Protein AF-A0A7X9FXN4-F1 (afdb_monomer_lite)

Sequence (138 aa):
MLEINWNFLVIFILVWILVLVLSQVFFKPILQLRQKRKKILDENEKIYQQALMEYEQHLDQVENRLKEARQESQSIRQKIVSEALAEKSRLTQDIQTEVQGQVAEVKKQLEDEVDRLKTELDQRVETIAKELEEKLLQ

Radius of gyration: 58.54 Å; chains: 1; bounding box: 104×27×170 Å

pLDDT: mean 90.87, std 10.13, range [43.41, 97.75]

Secondary structure (DSSP, 8-state):
-----HHHHHHHHHHHHHHHHHIIIIIHHHHHHHHHHHHHHHHHHHHHHHHHHHHHHHHHHHHHHHHHHHHHHHHHHHHHHHHHHHHHHHHHHHHHHHHHHHHHHHHHHHHHHHHHHHHHHHHHHHHHHHHHHHHH--

Structure (mmCIF, N/CA/C/O backbone):
data_AF-A0A7X9FXN4-F1
#
_entry.id   AF-A0A7X9FXN4-F1
#
loop_
_atom_site.group_PDB
_atom_site.id
_atom_site.type_symbol
_atom_site.label_atom_id
_atom_site.label_alt_id
_atom_site.label_comp_id
_atom_site.label_asym_id
_atom_site.label_entity_id
_atom_site.label_seq_id
_atom_site.pdbx_PDB_ins_code
_atom_site.Cartn_x
_atom_site.Cartn_y
_atom_site.Cartn_z
_atom_site.occupancy
_atom_site.B_iso_or_equiv
_atom_site.auth_seq_id
_atom_site.auth_comp_id
_atom_site.auth_asym_id
_atom_site.auth_atom_id
_atom_site.pdbx_PDB_model_num
ATOM 1 N N . MET A 1 1 ? 47.911 -15.703 -76.756 1.00 43.41 1 MET A N 1
ATOM 2 C CA . MET A 1 1 ? 48.775 -15.226 -75.658 1.00 43.41 1 MET A CA 1
ATOM 3 C C . MET A 1 1 ? 48.106 -13.995 -75.076 1.00 43.41 1 MET A C 1
ATOM 5 O O . MET A 1 1 ? 47.738 -13.120 -75.846 1.00 43.41 1 MET A O 1
ATOM 9 N N . LEU A 1 2 ? 47.833 -13.970 -73.771 1.00 56.00 2 LEU A N 1
ATOM 10 C CA . LEU A 1 2 ? 47.347 -12.762 -73.100 1.00 56.00 2 LEU A CA 1
ATOM 11 C C . LEU A 1 2 ? 48.539 -11.812 -72.974 1.00 56.00 2 LEU A C 1
ATOM 13 O O . LEU A 1 2 ? 49.328 -11.932 -72.042 1.00 56.00 2 LEU A O 1
ATOM 17 N N . GLU A 1 3 ? 48.714 -10.926 -73.950 1.00 62.03 3 GLU A N 1
ATOM 18 C CA . GLU A 1 3 ? 49.694 -9.850 -73.837 1.00 62.03 3 GLU A CA 1
ATOM 19 C C . GLU A 1 3 ? 49.186 -8.868 -72.782 1.00 62.03 3 GLU A C 1
ATOM 21 O O . GLU A 1 3 ? 48.236 -8.110 -72.994 1.00 62.03 3 GLU A O 1
ATOM 26 N N . ILE A 1 4 ? 49.781 -8.945 -71.591 1.00 69.31 4 ILE A N 1
ATOM 27 C CA . ILE A 1 4 ? 49.573 -7.968 -70.528 1.00 69.31 4 ILE A CA 1
ATOM 28 C C . ILE A 1 4 ? 50.191 -6.661 -71.011 1.00 69.31 4 ILE A C 1
ATOM 30 O O . ILE A 1 4 ? 51.385 -6.406 -70.882 1.00 69.31 4 ILE A O 1
ATOM 34 N N . ASN A 1 5 ? 49.343 -5.849 -71.631 1.00 77.75 5 ASN A N 1
ATOM 35 C CA . ASN A 1 5 ? 49.707 -4.535 -72.120 1.00 77.75 5 ASN A CA 1
ATOM 36 C C . ASN A 1 5 ? 49.784 -3.548 -70.957 1.00 77.75 5 ASN A C 1
ATOM 38 O O . ASN A 1 5 ? 49.006 -3.624 -70.007 1.00 77.75 5 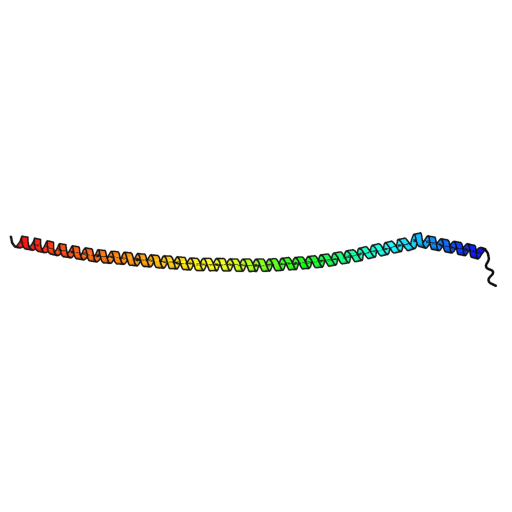ASN A O 1
ATOM 42 N N . TRP A 1 6 ? 50.670 -2.560 -71.063 1.00 81.12 6 TRP A N 1
ATOM 43 C CA . TRP A 1 6 ? 50.806 -1.467 -70.090 1.00 81.12 6 TRP A CA 1
ATOM 44 C C . TRP A 1 6 ? 49.460 -0.810 -69.725 1.00 81.12 6 TRP A C 1
ATOM 46 O O . TRP A 1 6 ? 49.206 -0.473 -68.571 1.00 81.12 6 TRP A O 1
ATOM 56 N N . ASN A 1 7 ? 48.544 -0.724 -70.693 1.00 85.31 7 ASN A N 1
ATOM 57 C CA . ASN A 1 7 ? 47.192 -0.210 -70.493 1.00 85.31 7 ASN A CA 1
ATOM 58 C C . ASN A 1 7 ? 46.363 -1.032 -69.480 1.00 85.31 7 ASN A C 1
ATOM 60 O O . ASN A 1 7 ? 45.584 -0.467 -68.718 1.00 85.31 7 ASN A O 1
ATOM 64 N N . PHE A 1 8 ? 46.555 -2.355 -69.420 1.00 87.62 8 PHE A N 1
ATOM 65 C CA . PHE A 1 8 ? 45.905 -3.215 -68.425 1.00 87.62 8 PHE A CA 1
ATOM 66 C C . PHE A 1 8 ? 46.354 -2.858 -67.003 1.00 87.62 8 PHE A C 1
ATOM 68 O O . PHE A 1 8 ? 45.517 -2.736 -66.114 1.00 87.62 8 PHE A O 1
ATOM 75 N N . LEU A 1 9 ? 47.655 -2.623 -66.800 1.00 88.38 9 LEU A N 1
ATOM 76 C CA . LEU A 1 9 ? 48.207 -2.191 -65.510 1.00 88.38 9 LEU A CA 1
ATOM 77 C C . LEU A 1 9 ? 47.640 -0.833 -65.075 1.00 88.38 9 LEU A C 1
ATOM 79 O O . LEU A 1 9 ? 47.242 -0.676 -63.922 1.00 88.38 9 LEU A O 1
ATOM 83 N N . VAL A 1 10 ? 47.540 0.127 -65.999 1.00 90.25 10 VAL A N 1
ATOM 84 C CA . VAL A 1 10 ? 46.966 1.454 -65.720 1.00 90.25 10 VAL A CA 1
ATOM 85 C C . VAL A 1 10 ? 45.488 1.355 -65.329 1.00 90.25 10 VAL A C 1
ATOM 87 O O . VAL A 1 10 ? 45.084 1.922 -64.314 1.00 90.25 10 VAL A O 1
ATOM 90 N N . ILE A 1 11 ? 44.682 0.599 -66.083 1.00 90.75 11 ILE A N 1
ATOM 91 C CA . ILE A 1 11 ? 43.258 0.390 -65.773 1.00 90.75 11 ILE A CA 1
ATOM 92 C C . ILE A 1 11 ? 43.097 -0.351 -64.440 1.00 90.75 11 ILE A C 1
ATOM 94 O O . ILE A 1 11 ? 42.244 0.019 -63.636 1.00 90.75 11 ILE A O 1
ATOM 98 N N . PHE A 1 12 ? 43.933 -1.356 -64.169 1.00 93.69 12 PHE A N 1
ATOM 99 C CA . PHE A 1 12 ? 43.910 -2.100 -62.910 1.00 93.69 12 PHE A CA 1
ATOM 100 C C . PHE A 1 12 ? 44.159 -1.185 -61.707 1.00 93.69 12 PHE A C 1
ATOM 102 O O . PHE A 1 12 ? 43.388 -1.217 -60.747 1.00 93.69 12 PHE A O 1
ATOM 109 N N . ILE A 1 13 ? 45.181 -0.324 -61.781 1.00 95.06 13 ILE A N 1
ATOM 110 C CA . ILE A 1 13 ? 45.479 0.666 -60.737 1.00 95.06 13 ILE A CA 1
ATOM 111 C C . ILE A 1 13 ? 44.308 1.641 -60.568 1.00 95.06 13 ILE A C 1
ATOM 113 O O . ILE A 1 13 ? 43.904 1.915 -59.439 1.00 95.06 13 ILE A O 1
ATOM 117 N N . LEU A 1 14 ? 43.720 2.127 -61.665 1.00 94.12 14 LEU A N 1
ATOM 118 C CA . LEU A 1 14 ? 42.585 3.052 -61.620 1.00 94.12 14 LEU A CA 1
ATOM 119 C C . LEU A 1 14 ? 41.357 2.429 -60.941 1.00 94.12 14 LEU A C 1
ATOM 121 O O . LEU A 1 14 ? 40.743 3.067 -60.086 1.00 94.12 14 LEU A O 1
ATOM 125 N N . VAL A 1 15 ? 41.023 1.176 -61.264 1.00 95.25 15 VAL A N 1
ATOM 126 C CA . VAL A 1 15 ? 39.931 0.440 -60.605 1.00 95.25 15 VAL A CA 1
ATOM 127 C C . VAL A 1 15 ? 40.236 0.231 -59.122 1.00 95.25 15 VAL A C 1
ATOM 129 O O . VAL A 1 15 ? 39.354 0.414 -58.286 1.00 95.25 15 VAL A O 1
ATOM 132 N N . TRP A 1 16 ? 41.481 -0.091 -58.768 1.00 95.81 16 TRP A N 1
ATOM 133 C CA . TRP A 1 16 ? 41.883 -0.248 -57.369 1.00 95.81 16 TRP A CA 1
ATOM 134 C C . TRP A 1 16 ? 41.743 1.051 -56.568 1.00 95.81 16 TRP A C 1
ATOM 136 O O . TRP A 1 16 ? 41.193 1.045 -55.465 1.00 95.81 16 TRP A O 1
ATOM 146 N N . ILE A 1 17 ? 42.172 2.178 -57.142 1.00 95.31 17 ILE A N 1
ATOM 147 C CA . ILE A 1 17 ? 41.985 3.508 -56.550 1.00 95.31 17 ILE A CA 1
ATOM 148 C C . ILE A 1 17 ? 40.489 3.810 -56.396 1.00 95.31 17 ILE A C 1
ATOM 150 O O . ILE A 1 17 ? 40.064 4.231 -55.321 1.00 95.31 17 ILE A O 1
ATOM 154 N N . LEU A 1 18 ? 39.674 3.540 -57.422 1.00 94.31 18 LEU A N 1
ATOM 155 C CA . LEU A 1 18 ? 38.222 3.733 -57.369 1.00 94.31 18 LEU A CA 1
ATOM 156 C C . LEU A 1 18 ? 37.582 2.923 -56.230 1.00 94.31 18 LEU A C 1
ATOM 158 O O . LEU A 1 18 ? 36.767 3.459 -55.479 1.00 94.31 18 LEU A O 1
ATOM 162 N N . VAL A 1 19 ? 37.964 1.653 -56.067 1.00 93.50 19 VAL A N 1
ATOM 163 C CA . VAL A 1 19 ? 37.467 0.784 -54.987 1.00 93.50 19 VAL A CA 1
ATOM 164 C C . VAL A 1 19 ? 37.844 1.343 -53.615 1.00 93.50 19 VAL A C 1
ATOM 166 O O . VAL A 1 19 ? 36.992 1.390 -52.726 1.00 93.50 19 VAL A O 1
ATOM 169 N N . LEU A 1 20 ? 39.082 1.813 -53.434 1.00 94.38 20 LEU A N 1
ATOM 170 C CA . LEU A 1 20 ? 39.517 2.434 -52.179 1.00 94.38 20 LEU A CA 1
ATOM 171 C C . LEU A 1 20 ? 38.724 3.711 -51.870 1.00 94.38 20 LEU A C 1
ATOM 173 O O . LEU A 1 20 ? 38.234 3.873 -50.748 1.00 94.38 20 LEU A O 1
ATOM 177 N N . VAL A 1 21 ? 38.534 4.578 -52.869 1.00 94.44 21 VAL A N 1
ATOM 178 C CA . VAL A 1 21 ? 37.754 5.816 -52.730 1.00 94.44 21 VAL A CA 1
ATOM 179 C C . VAL A 1 21 ? 36.298 5.502 -52.384 1.00 94.44 21 VAL A C 1
ATOM 181 O O . VAL A 1 21 ? 35.785 6.025 -51.398 1.00 94.44 21 VAL A O 1
ATOM 184 N N . LEU A 1 22 ? 35.635 4.606 -53.121 1.00 91.50 22 LEU A N 1
ATOM 185 C CA . LEU A 1 22 ? 34.244 4.218 -52.852 1.00 91.50 22 LEU A CA 1
ATOM 186 C C . LEU A 1 22 ? 34.082 3.550 -51.481 1.00 91.50 22 LEU A C 1
ATOM 188 O O . LEU A 1 22 ? 33.109 3.818 -50.770 1.00 91.50 22 LEU A O 1
ATOM 192 N N . SER A 1 23 ? 35.037 2.707 -51.080 1.00 90.69 23 SER A N 1
ATOM 193 C CA . SER A 1 23 ? 35.058 2.066 -49.759 1.00 90.69 23 SER A CA 1
ATOM 194 C C . SER A 1 23 ? 35.072 3.099 -48.635 1.00 90.69 23 SER A C 1
ATOM 196 O O . SER A 1 23 ? 34.281 3.011 -47.689 1.00 90.69 23 SER A O 1
ATOM 198 N N . GLN A 1 24 ? 35.923 4.120 -48.760 1.00 91.25 24 GLN A N 1
ATOM 199 C CA . GLN A 1 24 ? 36.072 5.147 -47.737 1.00 91.25 24 GLN A CA 1
ATOM 200 C C . GLN A 1 24 ? 34.944 6.188 -47.757 1.00 91.25 24 GLN A C 1
ATOM 202 O O . GLN A 1 24 ? 34.448 6.555 -46.693 1.00 91.25 24 GLN A O 1
ATOM 207 N N . VAL A 1 25 ? 34.525 6.640 -48.941 1.00 91.75 25 VAL A N 1
ATOM 208 C CA . VAL A 1 25 ? 33.569 7.747 -49.109 1.00 91.75 25 VAL A CA 1
ATOM 209 C C . VAL A 1 25 ? 32.114 7.282 -49.039 1.00 91.75 25 VAL A C 1
ATOM 211 O O . VAL A 1 25 ? 31.266 8.044 -48.586 1.00 91.75 25 VAL A O 1
ATOM 214 N N . PHE A 1 26 ? 31.798 6.051 -49.454 1.00 89.62 26 PHE A N 1
ATOM 215 C CA . PHE A 1 26 ? 30.408 5.607 -49.616 1.00 89.62 26 PHE A CA 1
ATOM 216 C C . PHE A 1 26 ? 30.044 4.433 -48.701 1.00 89.62 26 PHE A C 1
ATOM 218 O O . PHE A 1 26 ? 29.121 4.529 -47.890 1.00 89.62 26 PHE A O 1
ATOM 225 N N . PHE A 1 27 ? 30.788 3.324 -48.768 1.00 91.19 27 PHE A N 1
ATOM 226 C CA . PHE A 1 27 ? 30.399 2.095 -48.064 1.00 91.19 27 PHE A CA 1
ATOM 227 C C . PHE A 1 27 ? 30.511 2.215 -46.539 1.00 91.19 27 PHE A C 1
ATOM 229 O O . PHE A 1 27 ? 29.566 1.862 -45.826 1.00 91.19 27 PHE A O 1
ATOM 236 N N . LYS A 1 28 ? 31.625 2.759 -46.029 1.00 89.25 28 LYS A N 1
ATOM 237 C CA . LYS A 1 28 ? 31.822 2.987 -44.587 1.00 89.25 28 LYS A CA 1
ATOM 238 C C . LYS A 1 28 ? 30.754 3.901 -43.962 1.00 89.25 28 LYS A C 1
ATOM 240 O O . LYS A 1 28 ? 30.119 3.455 -43.001 1.00 89.25 28 LYS A O 1
ATOM 245 N N . PRO A 1 29 ? 30.496 5.127 -44.462 1.00 91.69 29 PRO A N 1
ATOM 246 C CA . PRO A 1 29 ? 29.513 6.013 -43.833 1.00 91.69 29 PRO A CA 1
ATOM 247 C C . PRO A 1 29 ? 28.084 5.461 -43.892 1.00 91.69 29 PRO A C 1
ATOM 249 O O . PRO A 1 29 ? 27.343 5.578 -42.916 1.00 91.69 29 PRO A O 1
ATOM 252 N N . ILE A 1 30 ? 27.697 4.780 -44.977 1.00 91.00 30 ILE A N 1
ATOM 253 C CA . ILE A 1 30 ? 26.366 4.161 -45.085 1.00 91.00 30 ILE A CA 1
ATOM 254 C C . ILE A 1 30 ? 26.198 3.017 -44.080 1.00 91.00 30 ILE A C 1
ATOM 256 O O . ILE A 1 30 ? 25.130 2.867 -43.478 1.00 91.00 30 ILE A O 1
ATOM 260 N N . LEU A 1 31 ? 27.230 2.192 -43.888 1.00 90.94 31 LEU A N 1
ATOM 261 C CA . LEU A 1 31 ? 27.183 1.112 -42.904 1.00 90.94 31 LEU A CA 1
ATOM 262 C C . LEU A 1 31 ? 27.083 1.671 -41.479 1.00 90.94 31 LEU A C 1
ATOM 264 O O . LEU A 1 31 ? 26.243 1.217 -40.704 1.00 90.94 31 LEU A O 1
ATOM 268 N N . GLN A 1 32 ? 27.875 2.699 -41.159 1.00 92.88 32 GLN A N 1
ATOM 269 C CA . GLN A 1 32 ? 27.828 3.373 -39.860 1.00 92.88 32 GLN A CA 1
ATOM 270 C C . GLN A 1 32 ? 26.457 3.998 -39.586 1.00 92.88 32 GLN A C 1
ATOM 272 O O . GLN A 1 32 ? 25.935 3.854 -38.483 1.00 92.88 32 GLN A O 1
ATOM 277 N N . LEU A 1 33 ? 25.840 4.652 -40.575 1.00 91.81 33 LEU A N 1
ATOM 278 C CA . LEU A 1 33 ? 24.509 5.239 -40.418 1.00 91.81 33 LEU A CA 1
ATOM 279 C C . LEU A 1 33 ? 23.445 4.169 -40.139 1.00 91.81 33 LEU A C 1
ATOM 281 O O . LEU A 1 33 ? 22.606 4.349 -39.256 1.00 91.81 33 LEU A O 1
ATOM 285 N N . ARG A 1 34 ? 23.500 3.037 -40.851 1.00 90.81 34 ARG A N 1
ATOM 286 C CA . ARG A 1 34 ? 22.591 1.904 -40.615 1.00 90.81 34 ARG A CA 1
ATOM 287 C C . ARG A 1 34 ? 22.783 1.292 -39.230 1.00 90.81 34 ARG A C 1
ATOM 289 O O . ARG A 1 34 ? 21.794 1.059 -38.541 1.00 90.81 34 ARG A O 1
ATOM 296 N N . GLN A 1 35 ? 24.028 1.092 -38.798 1.00 94.06 35 GLN A N 1
ATOM 297 C CA . GLN A 1 35 ? 24.325 0.581 -37.457 1.00 94.06 35 GLN A CA 1
ATOM 298 C C . GLN A 1 35 ? 23.874 1.547 -36.361 1.00 94.06 35 GLN A C 1
ATOM 300 O O . GLN A 1 35 ? 23.255 1.106 -35.400 1.00 94.06 35 GLN A O 1
ATOM 305 N N . LYS A 1 36 ? 24.110 2.857 -36.520 1.00 93.56 36 LYS A N 1
ATOM 306 C CA . LYS A 1 36 ? 23.630 3.877 -35.575 1.00 93.56 36 LYS A CA 1
ATOM 307 C C . LYS A 1 36 ? 22.113 3.837 -35.436 1.00 93.56 36 LYS A C 1
ATOM 309 O O . LYS A 1 36 ? 21.618 3.803 -34.319 1.00 93.56 36 LYS A O 1
ATOM 314 N N . ARG A 1 37 ? 21.379 3.794 -36.555 1.00 92.75 37 ARG A N 1
ATOM 315 C CA . ARG A 1 37 ? 19.912 3.695 -36.523 1.00 92.75 37 ARG A CA 1
ATOM 316 C C . ARG A 1 37 ? 19.450 2.425 -35.824 1.00 92.75 37 ARG A C 1
ATOM 318 O O . ARG A 1 37 ? 18.623 2.516 -34.931 1.00 92.75 37 ARG A O 1
ATOM 325 N N . LYS A 1 38 ? 20.013 1.269 -36.189 1.00 94.75 38 LYS A N 1
ATOM 326 C CA . LYS A 1 38 ? 19.662 -0.003 -35.550 1.00 94.75 38 LYS A CA 1
ATOM 327 C C . LYS A 1 38 ? 19.932 0.033 -34.044 1.00 94.75 38 LYS A C 1
ATOM 329 O O . LYS A 1 38 ? 19.056 -0.313 -33.273 1.00 94.75 38 LYS A O 1
ATOM 334 N N . LYS A 1 39 ? 21.097 0.540 -33.634 1.00 95.81 39 LYS A N 1
ATOM 335 C CA . LYS A 1 39 ? 21.463 0.675 -32.222 1.00 95.81 39 LYS A CA 1
ATOM 336 C C . LYS A 1 39 ? 20.484 1.566 -31.452 1.00 95.81 39 LYS A C 1
ATOM 338 O O . LYS A 1 39 ? 20.070 1.178 -30.373 1.00 95.81 39 LYS A O 1
ATOM 343 N N . ILE A 1 40 ? 20.085 2.707 -32.018 1.00 94.88 40 ILE A N 1
ATOM 344 C CA . ILE A 1 40 ? 19.098 3.601 -31.392 1.00 94.88 40 ILE A CA 1
ATOM 345 C C . ILE A 1 40 ? 17.740 2.904 -31.252 1.00 94.88 40 ILE A C 1
ATOM 347 O O . ILE A 1 40 ? 17.110 3.027 -30.209 1.00 94.88 40 ILE A O 1
ATOM 351 N N . LEU A 1 41 ? 17.282 2.173 -32.276 1.00 94.81 41 LEU A N 1
ATOM 352 C CA . LEU A 1 41 ? 16.027 1.421 -32.183 1.00 94.81 41 LEU A CA 1
ATOM 353 C C . LEU A 1 41 ? 16.102 0.340 -31.097 1.00 94.81 41 LEU A C 1
ATOM 355 O O . LEU A 1 41 ? 15.227 0.301 -30.240 1.00 94.81 41 LEU A O 1
ATOM 359 N N . ASP A 1 42 ? 17.160 -0.473 -31.104 1.00 96.06 42 ASP A N 1
ATOM 360 C CA . ASP A 1 42 ? 17.352 -1.553 -30.130 1.00 96.06 42 ASP A CA 1
ATOM 361 C C . ASP A 1 42 ? 17.485 -0.997 -28.692 1.00 96.06 42 ASP A C 1
ATOM 363 O O . ASP A 1 42 ? 16.983 -1.590 -27.739 1.00 96.06 42 ASP A O 1
ATOM 367 N N . GLU A 1 43 ? 18.156 0.148 -28.506 1.00 96.44 43 GLU A N 1
ATOM 368 C CA . GLU A 1 43 ? 18.259 0.833 -27.207 1.00 96.44 43 GLU A CA 1
ATOM 369 C C . GLU A 1 43 ? 16.909 1.398 -26.754 1.00 96.44 43 GLU A C 1
ATOM 371 O O . GLU A 1 43 ? 16.524 1.193 -25.605 1.00 96.44 43 GLU A O 1
ATOM 376 N N . ASN A 1 44 ? 16.160 2.048 -27.647 1.00 95.00 44 ASN A N 1
ATOM 377 C CA . ASN A 1 44 ? 14.832 2.574 -27.332 1.00 95.00 44 ASN A CA 1
ATOM 378 C C . ASN A 1 44 ? 13.845 1.457 -26.972 1.00 95.00 44 ASN A C 1
ATOM 380 O O . ASN A 1 44 ? 13.059 1.623 -26.044 1.00 95.00 44 ASN A O 1
ATOM 384 N N . GLU A 1 45 ? 13.894 0.321 -27.672 1.00 96.12 45 GLU A N 1
ATOM 385 C CA . GLU A 1 45 ? 13.063 -0.844 -27.358 1.00 96.12 45 GLU A CA 1
ATOM 386 C C . GLU A 1 45 ? 13.385 -1.394 -25.964 1.00 96.12 45 GLU A C 1
ATOM 388 O O . GLU A 1 45 ? 12.475 -1.649 -25.177 1.00 96.12 45 GLU A O 1
ATOM 393 N N . LYS A 1 46 ? 14.673 -1.496 -25.612 1.00 96.81 46 LYS A N 1
ATOM 394 C CA . LYS A 1 46 ? 15.091 -1.909 -24.265 1.00 96.81 46 LYS A CA 1
ATOM 395 C C . LYS A 1 46 ? 14.636 -0.933 -23.188 1.00 96.81 46 LYS A C 1
ATOM 397 O O . LYS A 1 46 ? 14.118 -1.378 -22.170 1.00 96.81 46 LYS A O 1
ATOM 402 N N . ILE A 1 47 ? 14.807 0.371 -23.407 1.00 96.81 47 ILE A N 1
ATOM 403 C CA . ILE A 1 47 ? 14.361 1.406 -22.462 1.00 96.81 47 ILE A CA 1
ATOM 404 C C . ILE A 1 47 ? 12.844 1.328 -22.279 1.00 96.81 47 ILE A C 1
ATOM 406 O O . ILE A 1 47 ? 12.360 1.396 -21.156 1.00 96.81 47 ILE A O 1
ATOM 410 N N . TYR A 1 48 ? 12.093 1.140 -23.364 1.00 96.00 48 TYR A N 1
ATOM 411 C CA . TYR A 1 48 ? 10.644 0.985 -23.305 1.00 96.00 48 TYR A CA 1
ATOM 412 C C . TYR A 1 48 ? 10.227 -0.251 -22.496 1.00 96.00 48 TYR A C 1
ATOM 414 O O . TYR A 1 48 ? 9.373 -0.148 -21.619 1.00 96.00 48 TYR A O 1
ATOM 422 N N . GLN A 1 49 ? 10.860 -1.403 -22.740 1.00 97.25 49 GLN A N 1
ATOM 423 C CA . GLN A 1 49 ? 10.595 -2.628 -21.979 1.00 97.25 49 GLN A CA 1
ATOM 424 C C . GLN A 1 49 ? 10.963 -2.479 -20.497 1.00 97.25 49 GLN A C 1
ATOM 426 O O . GLN A 1 49 ? 10.210 -2.924 -19.635 1.00 97.25 49 GLN A O 1
ATOM 431 N N . GLN A 1 50 ? 12.086 -1.825 -20.189 1.00 97.38 50 GLN A N 1
ATOM 432 C CA . GLN A 1 50 ? 12.486 -1.538 -18.809 1.00 97.38 50 GLN A CA 1
ATOM 433 C C . GLN A 1 50 ? 11.490 -0.605 -18.119 1.00 97.38 50 GLN A C 1
ATOM 435 O O . GLN A 1 50 ? 11.051 -0.908 -17.017 1.00 97.38 50 GLN A O 1
ATOM 440 N N . ALA A 1 51 ? 11.068 0.471 -18.785 1.00 96.69 51 ALA A N 1
ATOM 441 C CA . ALA A 1 51 ? 10.083 1.402 -18.244 1.00 96.69 51 ALA A CA 1
ATOM 442 C C . ALA A 1 51 ? 8.724 0.730 -17.989 1.00 96.69 51 ALA A C 1
ATOM 444 O O . ALA A 1 51 ? 8.079 1.024 -16.986 1.00 96.69 51 ALA A O 1
ATOM 445 N N . LEU A 1 52 ? 8.295 -0.189 -18.864 1.00 97.50 52 LEU A N 1
ATOM 446 C CA . LEU A 1 52 ? 7.093 -0.997 -18.638 1.00 97.50 52 LEU A CA 1
ATOM 447 C C . LEU A 1 52 ? 7.241 -1.907 -17.418 1.00 97.50 52 LEU A C 1
ATOM 449 O O . LEU A 1 52 ? 6.354 -1.932 -16.570 1.00 97.50 52 LEU A O 1
ATOM 453 N N . MET A 1 53 ? 8.366 -2.613 -17.304 1.00 97.56 53 MET A N 1
ATOM 454 C CA . MET A 1 53 ? 8.625 -3.503 -16.174 1.00 97.56 53 MET A CA 1
ATOM 455 C C . MET A 1 53 ? 8.685 -2.731 -14.848 1.00 97.56 53 MET A C 1
ATOM 457 O O . MET A 1 53 ? 8.093 -3.158 -13.861 1.00 97.56 53 MET A O 1
ATOM 461 N N . GLU A 1 54 ? 9.356 -1.579 -14.822 1.00 97.00 54 GLU A N 1
ATOM 462 C CA . GLU A 1 54 ? 9.395 -0.695 -13.653 1.00 97.00 54 GLU A CA 1
ATOM 463 C C . GLU A 1 54 ? 8.000 -0.160 -13.312 1.00 97.00 54 GLU A C 1
ATOM 465 O O . GLU A 1 54 ? 7.615 -0.143 -12.145 1.00 97.00 54 GLU A O 1
ATOM 470 N N . TYR A 1 55 ? 7.215 0.234 -14.318 1.00 96.25 55 TYR A N 1
ATOM 471 C CA . TYR A 1 55 ? 5.842 0.693 -14.122 1.00 96.25 55 TYR A CA 1
ATOM 472 C C . TYR A 1 55 ? 4.956 -0.389 -13.493 1.00 96.25 55 TYR A C 1
ATOM 474 O O . TYR A 1 55 ? 4.281 -0.116 -12.500 1.00 96.25 55 TYR A O 1
ATOM 482 N N . GLU A 1 56 ? 4.991 -1.615 -14.020 1.00 97.06 56 GLU A N 1
ATOM 483 C CA . GLU A 1 56 ? 4.250 -2.756 -13.468 1.00 97.06 56 GLU A CA 1
ATOM 484 C C . GLU A 1 56 ? 4.693 -3.066 -12.033 1.00 97.06 56 GLU A C 1
ATOM 486 O O . GLU A 1 56 ? 3.858 -3.190 -11.140 1.00 97.06 56 GLU A O 1
ATOM 491 N N . GLN A 1 57 ? 6.004 -3.083 -11.770 1.00 97.38 57 GLN A N 1
ATOM 492 C CA . GLN A 1 57 ? 6.535 -3.280 -10.418 1.00 97.38 57 GLN A CA 1
ATOM 493 C C . GLN A 1 57 ? 6.079 -2.191 -9.443 1.00 97.38 57 GLN A C 1
ATOM 495 O O . GLN A 1 57 ? 5.741 -2.486 -8.294 1.00 97.38 57 GLN A O 1
ATOM 500 N N . HIS A 1 58 ? 6.067 -0.929 -9.870 1.00 96.19 58 HIS A N 1
ATOM 501 C CA . HIS A 1 58 ? 5.578 0.171 -9.047 1.00 96.19 58 HIS A CA 1
ATOM 502 C C . HIS A 1 58 ? 4.079 0.057 -8.775 1.00 96.19 58 HIS A C 1
ATOM 504 O O . HIS A 1 58 ? 3.649 0.325 -7.652 1.00 96.19 58 HIS A O 1
ATOM 510 N N . LEU A 1 59 ? 3.294 -0.362 -9.766 1.00 97.25 59 LEU A N 1
ATOM 511 C CA . LEU A 1 59 ? 1.859 -0.567 -9.612 1.00 97.25 59 LEU A CA 1
ATOM 512 C C . LEU A 1 59 ? 1.576 -1.680 -8.593 1.00 97.25 59 LEU A C 1
ATOM 514 O O . LEU A 1 59 ? 0.863 -1.436 -7.618 1.00 97.25 59 LEU A O 1
ATOM 518 N N . ASP A 1 60 ? 2.245 -2.826 -8.722 1.00 97.44 60 ASP A N 1
ATOM 519 C CA . ASP A 1 60 ? 2.152 -3.937 -7.766 1.00 97.44 60 ASP A CA 1
ATOM 520 C C . ASP A 1 60 ? 2.565 -3.516 -6.347 1.00 97.44 60 ASP A C 1
ATOM 522 O O . ASP A 1 60 ? 1.924 -3.876 -5.356 1.00 97.44 60 ASP A O 1
ATOM 526 N N . GLN A 1 61 ? 3.635 -2.726 -6.210 1.00 97.19 61 GLN A N 1
ATOM 527 C CA . GLN A 1 61 ? 4.066 -2.209 -4.908 1.00 97.19 61 GLN A CA 1
ATOM 528 C C . GLN A 1 61 ? 3.024 -1.281 -4.279 1.00 97.19 61 GLN A C 1
ATOM 530 O O . GLN A 1 61 ? 2.784 -1.361 -3.071 1.00 97.19 61 GLN A O 1
ATOM 535 N N . VAL A 1 62 ? 2.408 -0.397 -5.068 1.00 97.25 62 VAL A N 1
ATOM 536 C CA . VAL A 1 62 ? 1.361 0.510 -4.583 1.00 97.25 62 VAL A CA 1
ATOM 537 C C . VAL A 1 62 ? 0.120 -0.275 -4.169 1.00 97.25 62 VAL A C 1
ATOM 539 O O . VAL A 1 62 ? -0.410 -0.028 -3.085 1.00 97.25 62 VAL A O 1
ATOM 542 N N . GLU A 1 63 ? -0.323 -1.239 -4.976 1.00 96.94 63 GLU A N 1
ATOM 543 C CA . GLU A 1 63 ? -1.482 -2.076 -4.650 1.00 96.94 63 GLU A CA 1
ATOM 544 C C . GLU A 1 63 ? -1.263 -2.889 -3.371 1.00 96.94 63 GLU A C 1
ATOM 546 O O . GLU A 1 63 ? -2.127 -2.898 -2.486 1.00 96.94 63 GLU A O 1
ATOM 551 N N . ASN A 1 64 ? -0.087 -3.506 -3.224 1.00 97.44 64 ASN A N 1
ATOM 552 C CA . ASN A 1 64 ? 0.263 -4.268 -2.027 1.00 97.44 64 ASN A CA 1
ATOM 553 C C . ASN A 1 64 ? 0.319 -3.374 -0.785 1.00 97.44 64 ASN A C 1
ATOM 555 O O . ASN A 1 64 ? -0.338 -3.680 0.211 1.00 97.44 64 ASN A O 1
ATOM 559 N N . ARG A 1 65 ? 0.993 -2.219 -0.857 1.00 96.88 65 ARG A N 1
ATOM 560 C CA . ARG A 1 65 ? 1.036 -1.263 0.264 1.00 96.88 65 ARG A CA 1
ATOM 561 C C . ARG A 1 65 ? -0.346 -0.738 0.632 1.00 96.88 65 ARG A C 1
ATOM 563 O O . ARG A 1 65 ? -0.650 -0.579 1.811 1.00 96.88 65 ARG A O 1
ATOM 570 N N . LEU A 1 66 ? -1.206 -0.482 -0.352 1.00 97.62 66 LEU A N 1
ATOM 571 C CA . LEU A 1 66 ? -2.575 -0.037 -0.099 1.00 97.62 66 LEU A CA 1
ATOM 572 C C . LEU A 1 66 ? -3.399 -1.128 0.595 1.00 97.62 66 LEU A C 1
ATOM 574 O O . LEU A 1 66 ? -4.195 -0.834 1.490 1.00 97.62 66 LEU A O 1
ATOM 578 N N . LYS A 1 67 ? -3.220 -2.388 0.191 1.00 97.62 67 LYS A N 1
ATOM 579 C CA . LYS A 1 67 ? -3.867 -3.539 0.827 1.00 97.62 67 LYS A CA 1
ATOM 580 C C . LYS A 1 67 ? -3.389 -3.720 2.267 1.00 97.62 67 LYS A C 1
ATOM 582 O O . LYS A 1 67 ? -4.231 -3.855 3.153 1.00 97.62 67 LYS A O 1
ATOM 587 N N . GLU A 1 68 ? -2.081 -3.664 2.501 1.00 97.56 68 GLU A N 1
ATOM 588 C CA . GLU A 1 68 ? -1.477 -3.737 3.836 1.00 97.56 68 GLU A CA 1
ATOM 589 C C . GLU A 1 68 ? -1.986 -2.607 4.735 1.00 97.56 68 GLU A C 1
ATOM 591 O O . GLU A 1 68 ? -2.533 -2.877 5.802 1.00 97.56 68 GLU A O 1
ATOM 596 N N . ALA A 1 69 ? -1.942 -1.356 4.267 1.00 97.12 69 ALA A N 1
ATOM 597 C CA . ALA A 1 69 ? -2.428 -0.203 5.026 1.00 97.12 69 ALA A CA 1
ATOM 598 C C . ALA A 1 69 ? -3.919 -0.321 5.388 1.00 97.12 69 ALA A C 1
ATOM 600 O O . ALA A 1 69 ? -4.335 0.055 6.488 1.00 97.12 69 ALA A O 1
ATOM 601 N N . ARG A 1 70 ? -4.749 -0.871 4.488 1.00 96.94 70 ARG A N 1
ATOM 602 C CA . ARG A 1 70 ? -6.168 -1.150 4.769 1.00 96.94 70 ARG A CA 1
ATOM 603 C C . ARG A 1 70 ? -6.337 -2.230 5.834 1.00 96.94 70 ARG A C 1
ATOM 605 O O . ARG A 1 70 ? -7.171 -2.060 6.723 1.00 96.94 70 ARG A O 1
ATOM 612 N N . GLN A 1 71 ? -5.575 -3.318 5.750 1.00 97.69 71 GLN A N 1
ATOM 613 C CA . GLN A 1 71 ? -5.615 -4.401 6.736 1.00 97.69 71 GLN A CA 1
ATOM 614 C C . GLN A 1 71 ? -5.150 -3.918 8.112 1.00 97.69 71 GLN A C 1
ATOM 616 O O . GLN A 1 71 ? -5.821 -4.173 9.112 1.00 97.69 71 GLN A O 1
ATOM 621 N N . GLU A 1 72 ? -4.058 -3.159 8.162 1.00 97.38 72 GLU A N 1
ATOM 622 C CA . GLU A 1 72 ? -3.538 -2.562 9.389 1.00 97.38 72 GLU A CA 1
ATOM 623 C C . GLU A 1 72 ? -4.552 -1.591 10.003 1.00 97.38 72 GLU A C 1
ATOM 625 O O . GLU A 1 72 ? -4.891 -1.711 11.178 1.00 97.38 72 GLU A O 1
ATOM 630 N N . SER A 1 73 ? -5.142 -0.707 9.194 1.00 97.00 73 SER A N 1
ATOM 631 C CA . SER A 1 73 ? -6.187 0.219 9.653 1.00 97.00 73 SER A CA 1
ATOM 632 C C . SER A 1 73 ? -7.404 -0.513 10.225 1.00 97.00 73 SER A C 1
ATOM 634 O O . SER A 1 73 ? -7.950 -0.111 11.254 1.00 97.00 73 SER A O 1
ATOM 636 N N . GLN A 1 74 ? -7.842 -1.601 9.582 1.00 97.12 74 GLN A N 1
ATOM 637 C CA . GLN A 1 74 ? -8.944 -2.424 10.086 1.00 97.12 74 GLN A CA 1
ATOM 638 C C . GLN A 1 74 ? -8.583 -3.118 11.401 1.00 97.12 74 GLN A C 1
ATOM 640 O O . GLN A 1 74 ? -9.405 -3.116 12.318 1.00 97.12 74 GLN A O 1
ATOM 645 N N . SER A 1 75 ? -7.368 -3.655 11.509 1.00 97.62 75 SER A N 1
ATOM 646 C CA . SER A 1 75 ? -6.854 -4.287 12.726 1.00 97.62 75 SER A CA 1
ATOM 647 C C . SER A 1 75 ? -6.781 -3.292 13.888 1.00 97.62 75 SER A C 1
ATOM 649 O O . SER A 1 75 ? -7.338 -3.544 14.957 1.00 97.62 75 SER A O 1
ATOM 651 N N . ILE A 1 76 ? -6.207 -2.105 13.658 1.00 97.75 76 ILE A N 1
ATOM 652 C CA . ILE A 1 76 ? -6.140 -1.020 14.648 1.00 97.75 76 ILE A CA 1
ATOM 653 C C . ILE A 1 76 ? -7.547 -0.614 15.087 1.00 97.75 76 ILE A C 1
ATOM 655 O O . ILE A 1 76 ? -7.823 -0.524 16.283 1.00 97.75 76 ILE A O 1
ATOM 659 N N . ARG A 1 77 ? -8.470 -0.420 14.137 1.00 97.44 77 ARG A N 1
ATOM 660 C CA . ARG A 1 77 ? -9.859 -0.074 14.455 1.00 97.44 77 ARG A CA 1
ATOM 661 C C . ARG A 1 77 ? -10.531 -1.154 15.300 1.00 97.44 77 ARG A C 1
ATOM 663 O O . ARG A 1 77 ? -11.207 -0.819 16.267 1.00 97.44 77 ARG A O 1
ATOM 670 N N . GLN A 1 78 ? -10.375 -2.428 14.944 1.00 97.44 78 GLN A N 1
ATOM 671 C CA . GLN A 1 78 ? -10.939 -3.537 15.717 1.00 97.44 78 GLN A CA 1
ATOM 672 C C . GLN A 1 78 ? -10.363 -3.581 17.130 1.00 97.44 78 GLN A C 1
ATOM 674 O O . GLN A 1 78 ? -11.129 -3.716 18.082 1.00 97.44 78 GLN A O 1
ATOM 679 N N . LYS A 1 79 ? -9.047 -3.391 17.271 1.00 97.62 79 LYS A N 1
ATOM 680 C CA . LYS A 1 79 ? -8.373 -3.339 18.566 1.00 97.62 79 LYS A CA 1
ATOM 681 C C . LYS A 1 79 ? -8.929 -2.215 19.441 1.00 97.62 79 LYS A C 1
ATOM 683 O O . LYS A 1 79 ? -9.427 -2.508 20.523 1.00 97.62 79 LYS A O 1
ATOM 688 N N . ILE A 1 80 ? -8.975 -0.982 18.932 1.00 97.69 80 ILE A N 1
ATOM 689 C CA . ILE A 1 80 ? -9.523 0.177 19.659 1.00 97.69 80 ILE A CA 1
ATOM 690 C C . ILE A 1 80 ? -10.979 -0.064 20.070 1.00 97.69 80 ILE A C 1
ATOM 692 O O . ILE A 1 80 ? -11.354 0.204 21.207 1.00 97.69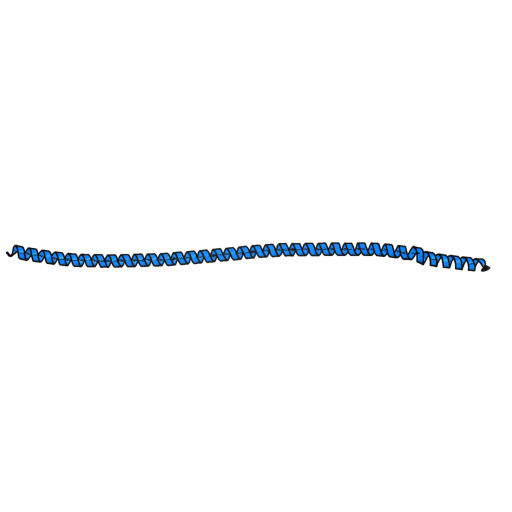 80 ILE A O 1
ATOM 696 N N . VAL A 1 81 ? -11.812 -0.592 19.167 1.00 97.50 81 VAL A N 1
ATOM 697 C CA . VAL A 1 81 ? -13.217 -0.894 19.486 1.00 97.50 81 VAL A CA 1
ATOM 698 C C . VAL A 1 81 ? -13.313 -1.965 20.574 1.00 97.50 81 VAL A C 1
ATOM 700 O O . VAL A 1 81 ? -14.119 -1.823 21.489 1.00 97.50 81 VAL A O 1
ATOM 703 N N . SER A 1 82 ? -12.498 -3.019 20.501 1.00 97.50 82 SER A N 1
ATOM 704 C CA . SER A 1 82 ? -12.496 -4.088 21.504 1.00 97.50 82 SER A CA 1
ATOM 705 C C . SER A 1 82 ? -12.040 -3.597 22.881 1.00 97.50 82 SER A C 1
ATOM 707 O O . SER A 1 82 ? -12.688 -3.907 23.877 1.00 97.50 82 SER A O 1
ATOM 709 N N . GLU A 1 83 ? -10.993 -2.770 22.929 1.00 97.06 83 GLU A N 1
ATOM 710 C CA . GLU A 1 83 ? -10.473 -2.165 24.157 1.00 97.06 83 GLU A CA 1
ATOM 711 C C . GLU A 1 83 ? -11.506 -1.213 24.766 1.00 97.06 83 GLU A C 1
ATOM 713 O O . GLU A 1 83 ? -11.838 -1.338 25.943 1.00 97.06 83 GLU A O 1
ATOM 718 N N . ALA A 1 84 ? -12.118 -0.349 23.951 1.00 96.81 84 ALA A N 1
ATOM 719 C CA . ALA A 1 84 ? -13.166 0.563 24.403 1.00 96.81 84 ALA A CA 1
ATOM 720 C C . ALA A 1 84 ? -14.403 -0.177 24.943 1.00 96.81 84 ALA A C 1
ATOM 722 O O . ALA A 1 84 ? -15.000 0.252 25.930 1.00 96.81 84 ALA A O 1
ATOM 723 N N . LEU A 1 85 ? -14.802 -1.292 24.321 1.00 97.25 85 LEU A N 1
ATOM 724 C CA . LEU A 1 85 ? -15.907 -2.120 24.816 1.00 97.25 85 LEU A CA 1
ATOM 725 C C . LEU A 1 85 ? -15.555 -2.813 26.136 1.00 97.25 85 LEU A C 1
ATOM 727 O O . LEU A 1 85 ? -16.389 -2.833 27.043 1.00 97.25 85 LEU A O 1
ATOM 731 N N . ALA A 1 86 ? -14.339 -3.349 26.256 1.00 97.25 86 ALA A N 1
ATOM 732 C CA . ALA A 1 86 ? -13.863 -3.971 27.487 1.00 97.25 86 ALA A CA 1
ATOM 733 C C . ALA A 1 86 ? -13.808 -2.956 28.639 1.00 97.25 86 ALA A C 1
ATOM 735 O O . ALA A 1 86 ? -14.308 -3.227 29.730 1.00 97.25 86 ALA A O 1
ATOM 736 N N . GLU A 1 87 ? -13.281 -1.761 28.381 1.00 96.94 87 GLU A N 1
ATOM 737 C CA . GLU A 1 87 ? -13.180 -0.695 29.375 1.00 96.94 87 GLU A CA 1
ATOM 738 C C . GLU A 1 87 ? -14.549 -0.140 29.769 1.00 96.94 87 GLU A C 1
ATOM 740 O O . GLU A 1 87 ? -14.836 0.005 30.956 1.00 96.94 87 GLU A O 1
ATOM 745 N N . LYS A 1 88 ? -15.456 0.052 28.802 1.00 96.00 88 LYS A N 1
ATOM 746 C CA . LYS A 1 88 ? -16.854 0.399 29.092 1.00 96.00 88 LYS A CA 1
ATOM 747 C C . LYS A 1 88 ? -17.520 -0.655 29.978 1.00 96.00 88 LYS A C 1
ATOM 749 O O . LYS A 1 88 ? -18.229 -0.294 30.918 1.00 96.00 88 LYS A O 1
ATOM 754 N N . SER A 1 89 ? -17.330 -1.940 29.673 1.00 96.44 89 SER A N 1
ATOM 755 C CA . SER A 1 89 ? -17.907 -3.035 30.461 1.00 96.44 89 SER A CA 1
ATOM 756 C C . SER A 1 89 ? -17.371 -3.022 31.888 1.00 96.44 89 SER A C 1
ATOM 758 O O . SER A 1 89 ? -18.156 -3.111 32.829 1.00 96.44 89 SER A O 1
ATOM 760 N N . ARG A 1 90 ? -16.054 -2.853 32.047 1.00 97.25 90 ARG A N 1
ATOM 761 C CA . ARG A 1 90 ? -15.402 -2.751 33.353 1.00 97.25 90 ARG A CA 1
ATOM 762 C C . ARG A 1 90 ? -15.938 -1.567 34.154 1.00 97.25 90 ARG A C 1
ATOM 764 O O . ARG A 1 90 ? -16.405 -1.765 35.265 1.00 97.25 90 ARG A O 1
ATOM 771 N N . LEU A 1 91 ? -15.969 -0.372 33.564 1.00 96.88 91 LEU A N 1
ATOM 772 C CA . LEU A 1 91 ? -16.479 0.828 34.230 1.00 96.88 91 LEU A CA 1
ATOM 773 C C . LEU A 1 91 ? -17.946 0.666 34.649 1.00 96.88 91 LEU A C 1
ATOM 775 O O . LEU A 1 91 ? -18.328 1.054 35.747 1.00 96.88 91 LEU A O 1
ATOM 779 N N . THR A 1 92 ? -18.771 0.066 33.787 1.00 96.56 92 THR A N 1
ATOM 780 C CA . THR A 1 92 ? -20.183 -0.192 34.105 1.00 96.56 92 THR A CA 1
ATOM 781 C C . THR A 1 92 ? -20.313 -1.152 35.288 1.00 96.56 92 THR A C 1
ATOM 783 O O . THR A 1 92 ? -21.139 -0.925 36.168 1.00 96.56 92 THR A O 1
ATOM 786 N N . GLN A 1 93 ? -19.492 -2.204 35.330 1.00 96.44 93 GLN A N 1
ATOM 787 C CA . GLN A 1 93 ? -19.491 -3.180 36.416 1.00 96.44 93 GLN A CA 1
ATOM 788 C C . GLN A 1 93 ? -18.976 -2.582 37.733 1.00 96.44 93 GLN A C 1
ATOM 790 O O . GLN A 1 93 ? -19.561 -2.842 38.787 1.00 96.44 93 GLN A O 1
ATOM 795 N N . ASP A 1 94 ? -17.935 -1.752 37.671 1.00 96.19 94 ASP A N 1
ATOM 796 C CA . ASP A 1 94 ? -17.381 -1.044 38.827 1.00 96.19 94 ASP A CA 1
ATOM 797 C C . ASP A 1 94 ? -18.437 -0.096 39.421 1.00 96.19 94 ASP A C 1
ATOM 799 O O . ASP A 1 94 ? -18.760 -0.201 40.604 1.00 96.19 94 ASP A O 1
ATOM 803 N N . ILE A 1 95 ? -19.083 0.729 38.583 1.00 95.75 95 ILE A N 1
ATOM 804 C CA . ILE A 1 95 ? -20.183 1.616 39.000 1.00 95.75 95 ILE A CA 1
ATOM 805 C C . ILE A 1 95 ? -21.351 0.809 39.574 1.00 95.75 95 ILE A C 1
ATOM 807 O O . ILE A 1 95 ? -21.914 1.177 40.602 1.00 95.75 95 ILE A O 1
ATOM 811 N N . GLN A 1 96 ? -21.738 -0.298 38.936 1.00 95.00 96 GLN A N 1
ATOM 812 C CA . GLN A 1 96 ? -22.843 -1.123 39.422 1.00 95.00 96 GLN A CA 1
ATOM 813 C C . GLN A 1 96 ? -22.544 -1.716 40.804 1.00 95.00 96 GLN A C 1
ATOM 815 O O . GLN A 1 96 ? -23.432 -1.747 41.657 1.00 95.00 96 GLN A O 1
ATOM 820 N N . THR A 1 97 ? -21.303 -2.144 41.037 1.00 95.94 97 THR A N 1
ATOM 821 C CA . THR A 1 97 ? -20.852 -2.663 42.335 1.00 95.94 97 THR A CA 1
ATOM 822 C C . THR A 1 97 ? -20.843 -1.560 43.391 1.00 95.94 97 THR A C 1
ATOM 824 O O . THR A 1 97 ? -21.344 -1.764 44.496 1.00 95.94 97 THR A O 1
ATOM 827 N N . GLU A 1 98 ? -20.343 -0.373 43.045 1.00 95.19 98 GLU A N 1
ATOM 828 C CA . GLU A 1 98 ? -20.310 0.781 43.944 1.00 95.19 98 GLU A CA 1
ATOM 829 C C . GLU A 1 98 ? -21.721 1.229 44.345 1.00 95.19 98 GLU A C 1
ATOM 831 O O . GLU A 1 98 ? -22.011 1.380 45.531 1.00 95.19 98 GLU A O 1
ATOM 836 N N . VAL A 1 99 ? -22.635 1.354 43.378 1.00 94.50 99 VAL A N 1
ATOM 837 C CA . VAL A 1 99 ? -24.038 1.712 43.633 1.00 94.50 99 VAL A CA 1
ATOM 838 C C . VAL A 1 99 ? -24.721 0.663 44.511 1.00 94.50 99 VAL A C 1
ATOM 840 O O . VAL A 1 99 ? -25.443 1.020 45.440 1.00 94.50 99 VAL A O 1
ATOM 843 N N . GLN A 1 100 ? -24.493 -0.630 44.263 1.00 94.44 100 GLN A N 1
ATOM 844 C CA . GLN A 1 100 ? -25.033 -1.692 45.119 1.00 94.44 100 GLN A CA 1
ATOM 845 C C . GLN A 1 100 ? -24.494 -1.604 46.552 1.00 94.44 100 GLN A C 1
ATOM 847 O O . GLN A 1 100 ? -25.270 -1.768 47.494 1.00 94.44 100 GLN A O 1
ATOM 852 N N . GLY A 1 101 ? -23.203 -1.298 46.717 1.00 95.25 101 GLY A N 1
ATOM 853 C CA . GLY A 1 101 ? -22.581 -1.061 48.019 1.00 95.25 101 GLY A CA 1
ATOM 854 C C . GLY A 1 101 ? -23.206 0.123 48.755 1.00 95.25 101 GLY A C 1
ATOM 855 O O . GLY A 1 101 ? -23.64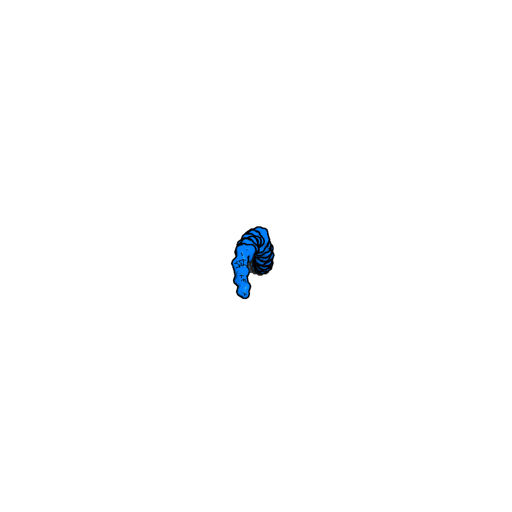6 -0.030 49.892 1.00 95.25 101 GLY A O 1
ATOM 856 N N . GLN A 1 102 ? -23.346 1.269 48.083 1.00 93.69 102 GLN A N 1
ATOM 857 C CA . GLN A 1 102 ? -23.977 2.463 48.657 1.00 93.69 102 GLN A CA 1
ATOM 858 C C . GLN A 1 102 ? -25.431 2.198 49.068 1.00 93.69 102 GLN A C 1
ATOM 860 O O . GLN A 1 102 ? -25.848 2.582 50.157 1.00 93.69 102 GLN A O 1
ATOM 865 N N . VAL A 1 103 ? -26.210 1.498 48.235 1.00 94.38 103 VAL A N 1
ATOM 866 C CA . VAL A 1 103 ? -27.597 1.135 48.569 1.00 94.38 103 VAL A CA 1
ATOM 867 C C . VAL A 1 103 ? -27.653 0.207 49.784 1.00 94.38 103 VAL A C 1
ATOM 869 O O . VAL A 1 103 ? -28.529 0.376 50.632 1.00 94.38 103 VAL A O 1
ATOM 872 N N . ALA A 1 104 ? -26.748 -0.769 49.883 1.00 94.50 104 ALA A N 1
ATOM 873 C CA . ALA A 1 104 ? -26.679 -1.661 51.038 1.00 94.50 104 ALA A CA 1
ATOM 874 C C . ALA A 1 104 ? -26.314 -0.900 52.323 1.00 94.50 104 ALA A C 1
ATOM 876 O O . ALA A 1 104 ? -26.920 -1.136 53.367 1.00 94.50 104 ALA A O 1
ATOM 877 N N . GLU A 1 105 ? -25.381 0.047 52.238 1.00 95.38 105 GLU A N 1
ATOM 878 C CA . GLU A 1 105 ? -24.967 0.867 53.375 1.00 95.38 105 GLU A CA 1
ATOM 879 C C . GLU A 1 105 ? -26.078 1.809 53.849 1.00 95.38 105 GLU A C 1
ATOM 881 O O . GLU A 1 105 ? -26.386 1.839 55.039 1.00 95.38 105 GLU A O 1
ATOM 886 N N . VAL A 1 106 ? -26.762 2.493 52.926 1.00 94.19 106 VAL A N 1
ATOM 887 C CA . VAL A 1 106 ? -27.918 3.343 53.256 1.00 94.19 106 VAL A CA 1
ATOM 888 C C . VAL A 1 106 ? -29.054 2.523 53.871 1.00 94.19 106 VAL A C 1
ATOM 890 O O . VAL A 1 106 ? -29.678 2.969 54.832 1.00 94.19 106 VAL A O 1
ATOM 893 N N . LYS A 1 107 ? -29.321 1.310 53.366 1.00 93.00 107 LYS A N 1
ATOM 894 C CA . LYS A 1 107 ? -30.321 0.413 53.970 1.00 93.00 107 LYS A CA 1
ATOM 895 C C . LYS A 1 107 ? -29.966 0.042 55.405 1.00 93.00 107 LYS A C 1
ATOM 897 O O . LYS A 1 107 ? -30.842 0.090 56.260 1.00 93.00 107 LYS A O 1
ATOM 902 N N . LYS A 1 108 ? -28.700 -0.284 55.665 1.00 95.00 108 LYS A N 1
ATOM 903 C CA . LYS A 1 108 ? -28.231 -0.620 57.010 1.00 95.00 108 LYS A CA 1
ATOM 904 C C . LYS A 1 108 ? -28.363 0.569 57.965 1.00 95.00 108 LYS A C 1
ATOM 906 O O . LYS A 1 108 ? -28.906 0.414 59.048 1.00 95.00 108 LYS A O 1
ATOM 911 N N . GLN A 1 109 ? -27.942 1.761 57.536 1.00 93.94 109 GLN A N 1
ATOM 912 C CA . GLN A 1 109 ? -28.108 2.987 58.326 1.00 93.94 109 GLN A CA 1
ATOM 913 C C . GLN A 1 109 ? -29.583 3.271 58.636 1.00 93.94 109 GLN A C 1
ATOM 915 O O . GLN A 1 109 ? -29.908 3.691 59.741 1.00 93.94 109 GLN A O 1
ATOM 920 N N . LEU A 1 110 ? -30.484 3.019 57.681 1.00 93.06 110 LEU A N 1
ATOM 921 C CA . LEU A 1 110 ? -31.920 3.181 57.892 1.00 93.06 110 LEU A CA 1
ATOM 922 C C . LEU A 1 110 ? -32.477 2.173 58.909 1.00 93.06 110 LEU A C 1
ATOM 924 O O . LEU A 1 110 ? -33.290 2.558 59.743 1.00 93.06 110 LEU A O 1
ATOM 928 N N . GLU A 1 111 ? -32.059 0.906 58.849 1.00 93.94 111 GLU A N 1
ATOM 929 C CA . GLU A 1 111 ? -32.440 -0.114 59.839 1.00 93.94 111 GLU A CA 1
ATOM 930 C C . GLU A 1 111 ? -31.957 0.268 61.246 1.00 93.94 111 GLU A C 1
ATOM 932 O O . GLU A 1 111 ? -32.761 0.276 62.181 1.00 93.94 111 GLU A O 1
ATOM 937 N N . ASP A 1 112 ? -30.695 0.689 61.375 1.00 94.31 112 ASP A N 1
ATOM 938 C CA . ASP A 1 112 ? -30.115 1.142 62.644 1.00 94.31 112 ASP A CA 1
ATOM 939 C C . ASP A 1 112 ? -30.876 2.363 63.214 1.00 94.31 112 ASP A C 1
ATOM 941 O O . ASP A 1 112 ? -31.179 2.419 64.411 1.00 94.31 112 ASP A O 1
ATOM 945 N N . GLU A 1 113 ? -31.244 3.333 62.367 1.00 92.31 113 GLU A N 1
ATOM 946 C CA . GLU A 1 113 ? -32.008 4.523 62.774 1.00 92.31 113 GLU A CA 1
ATOM 947 C C . GLU A 1 113 ? -33.439 4.158 63.215 1.00 92.31 113 GLU A C 1
ATOM 949 O O . GLU A 1 113 ? -33.950 4.694 64.202 1.00 92.31 113 GLU A O 1
ATOM 954 N N . VAL A 1 114 ? -34.088 3.213 62.523 1.00 92.69 114 VAL A N 1
ATOM 955 C CA . VAL A 1 114 ? -35.422 2.708 62.890 1.00 92.69 114 VAL A CA 1
ATOM 956 C C . VAL A 1 114 ? -35.393 2.018 64.251 1.00 92.69 114 VAL A C 1
ATOM 958 O O . VAL A 1 114 ? -36.276 2.263 65.078 1.00 92.69 114 VAL A O 1
ATOM 961 N N . ASP A 1 115 ? -34.394 1.179 64.513 1.00 92.62 115 ASP A N 1
ATOM 962 C CA . ASP A 1 115 ? -34.279 0.472 65.791 1.00 92.62 115 ASP A CA 1
ATOM 963 C C . ASP A 1 115 ? -33.934 1.423 66.945 1.00 92.62 115 ASP A C 1
ATOM 965 O O . ASP A 1 115 ? -34.487 1.305 68.048 1.00 92.62 115 ASP A O 1
ATOM 969 N N . ARG A 1 116 ? -33.114 2.448 66.683 1.00 93.00 116 ARG A N 1
ATOM 970 C CA . ARG A 1 116 ? -32.867 3.534 67.638 1.00 93.00 116 ARG A CA 1
ATOM 971 C C . ARG A 1 116 ? -34.150 4.298 67.976 1.00 93.00 116 ARG A C 1
ATOM 973 O O . ARG A 1 116 ? -34.435 4.501 69.156 1.00 93.00 116 ARG A O 1
ATOM 980 N N . LEU A 1 117 ? -34.934 4.688 66.968 1.00 90.00 117 LEU A N 1
ATOM 981 C CA . LEU A 1 117 ? -36.199 5.407 67.163 1.00 90.00 117 LEU A CA 1
ATOM 982 C C . LEU A 1 117 ? -37.229 4.573 67.931 1.00 90.00 117 LEU A C 1
ATOM 984 O O . LEU A 1 117 ? -37.918 5.118 68.790 1.00 90.00 117 LEU A O 1
ATOM 988 N N . LYS A 1 118 ? -37.320 3.260 67.673 1.00 89.62 118 LYS A N 1
ATOM 989 C CA . LYS A 1 118 ? -38.171 2.352 68.465 1.00 89.62 118 LYS A CA 1
ATOM 990 C C . LYS A 1 118 ? -37.763 2.340 69.935 1.00 89.62 118 LYS A C 1
ATOM 992 O O . LYS A 1 118 ? -38.612 2.525 70.798 1.00 89.62 118 LYS A O 1
ATOM 997 N N . THR A 1 119 ? -36.466 2.195 70.205 1.00 90.00 119 THR A N 1
ATOM 998 C CA . THR A 1 119 ? -35.938 2.168 71.576 1.00 90.00 119 THR A CA 1
ATOM 999 C C . THR A 1 119 ? -36.225 3.482 72.314 1.00 90.00 119 THR A C 1
ATOM 1001 O O . THR A 1 119 ? -36.610 3.473 73.482 1.00 90.00 119 THR A O 1
ATOM 1004 N N . GLU A 1 120 ? -36.083 4.625 71.635 1.00 88.88 120 GLU A N 1
ATOM 1005 C CA . GLU A 1 120 ? -36.408 5.936 72.213 1.00 88.88 120 GLU A CA 1
ATOM 1006 C C . GLU A 1 120 ? -37.918 6.096 72.466 1.00 88.88 120 GLU A C 1
ATOM 1008 O O . GLU A 1 120 ? -38.327 6.678 73.474 1.00 88.88 120 GLU A O 1
ATOM 1013 N N . LEU A 1 121 ? -38.759 5.558 71.577 1.00 85.56 121 LEU A N 1
ATOM 1014 C CA . LEU A 1 121 ? -40.210 5.569 71.743 1.00 85.56 121 LEU A CA 1
ATOM 1015 C C . LEU A 1 121 ? -40.638 4.730 72.955 1.00 85.56 121 LEU A C 1
ATOM 1017 O O . LEU A 1 121 ? -41.427 5.216 73.761 1.00 85.56 121 LEU A O 1
ATOM 1021 N N . ASP A 1 122 ? -40.079 3.530 73.126 1.00 86.12 122 ASP A N 1
ATOM 1022 C CA . ASP A 1 122 ? -40.370 2.653 74.268 1.00 86.12 122 ASP A CA 1
ATOM 1023 C C . ASP A 1 122 ? -39.988 3.322 75.601 1.00 86.12 122 ASP A C 1
ATOM 1025 O O . ASP A 1 122 ? -40.781 3.338 76.544 1.00 86.12 122 ASP A O 1
ATOM 1029 N N . GLN A 1 123 ? -38.826 3.983 75.660 1.00 85.31 123 GLN A N 1
ATOM 1030 C CA .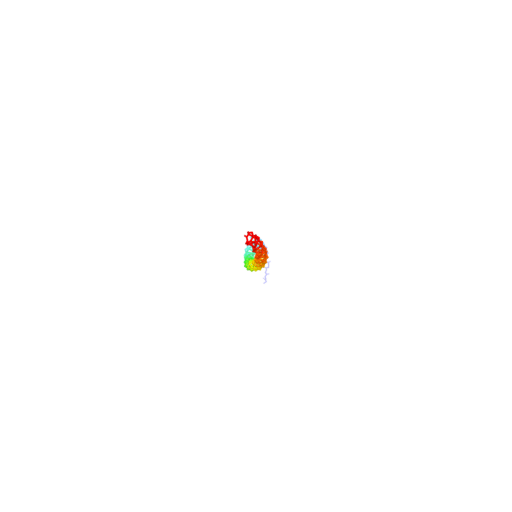 GLN A 1 123 ? -38.411 4.761 76.837 1.00 85.31 123 GLN A CA 1
ATOM 1031 C C . GLN A 1 123 ? -39.353 5.937 77.130 1.00 85.31 123 GLN A C 1
ATOM 1033 O O . GLN A 1 123 ? -39.682 6.211 78.289 1.00 85.31 123 GLN A O 1
ATOM 1038 N N . ARG A 1 124 ? -39.816 6.647 76.093 1.00 81.62 124 ARG A N 1
ATOM 1039 C CA . ARG A 1 124 ? -40.806 7.725 76.256 1.00 81.62 124 ARG A CA 1
ATOM 1040 C C . ARG A 1 124 ? -42.145 7.190 76.749 1.00 81.62 124 ARG A C 1
ATOM 1042 O O . ARG A 1 124 ? -42.756 7.829 77.600 1.00 81.62 124 ARG A O 1
ATOM 1049 N N . VAL A 1 125 ? -42.585 6.030 76.262 1.00 81.19 125 VAL A N 1
ATOM 1050 C CA . VAL A 1 125 ? -43.819 5.378 76.722 1.00 81.19 125 VAL A CA 1
ATOM 1051 C C . VAL A 1 125 ? -43.713 4.993 78.199 1.00 81.19 125 VAL A C 1
ATOM 1053 O O . VAL A 1 125 ? -44.628 5.309 78.956 1.00 81.19 125 VAL A O 1
ATOM 1056 N N . GLU A 1 126 ? -42.596 4.408 78.644 1.00 78.69 126 GLU A N 1
ATOM 1057 C CA . GLU A 1 126 ? -42.361 4.125 80.072 1.00 78.69 126 GLU A CA 1
ATOM 1058 C C . GLU A 1 126 ? -42.353 5.393 80.933 1.00 78.69 126 GLU A C 1
ATOM 1060 O O . GLU A 1 126 ? -42.892 5.404 82.041 1.00 78.69 126 GLU A O 1
ATOM 1065 N N . THR A 1 127 ? -41.757 6.474 80.428 1.00 82.12 127 THR A N 1
ATOM 1066 C CA . THR A 1 127 ? -41.689 7.753 81.149 1.00 82.12 127 THR A CA 1
ATOM 1067 C C . THR A 1 127 ? -43.082 8.365 81.307 1.00 82.12 127 THR A C 1
ATOM 1069 O O . THR A 1 127 ? -43.463 8.747 82.411 1.00 82.12 127 THR A O 1
ATOM 1072 N N . ILE A 1 128 ? -43.879 8.383 80.232 1.00 78.69 128 ILE A N 1
ATOM 1073 C CA . ILE A 1 128 ? -45.268 8.861 80.261 1.00 78.69 128 ILE A CA 1
ATOM 1074 C C . ILE A 1 128 ? -46.123 7.983 81.183 1.00 78.69 128 ILE A C 1
ATOM 1076 O O . ILE A 1 128 ? -46.948 8.510 81.923 1.00 78.69 128 ILE A O 1
ATOM 1080 N N . ALA A 1 129 ? -45.927 6.661 81.171 1.00 76.06 129 ALA A N 1
ATOM 1081 C CA . ALA A 1 129 ? -46.651 5.747 82.052 1.00 76.06 129 ALA A CA 1
ATOM 1082 C C . ALA A 1 129 ? -46.370 6.042 83.535 1.00 76.06 129 ALA A C 1
ATOM 1084 O O . ALA A 1 129 ? -47.315 6.130 84.316 1.00 76.06 129 ALA A O 1
ATOM 1085 N N . LYS A 1 130 ? -45.103 6.280 83.906 1.00 77.38 130 LYS A N 1
ATOM 1086 C CA . LYS A 1 130 ? -44.720 6.684 85.270 1.00 77.38 130 LYS A CA 1
ATOM 1087 C C . LYS A 1 130 ? -45.302 8.038 85.673 1.00 77.38 130 LYS A C 1
ATOM 1089 O O . LYS A 1 130 ? -45.831 8.160 86.773 1.00 77.38 130 LYS A O 1
ATOM 1094 N N . GLU A 1 131 ? -45.256 9.035 84.788 1.00 77.06 131 GLU A N 1
ATOM 1095 C CA . GLU A 1 131 ? -45.874 10.345 85.050 1.00 77.06 131 GLU A CA 1
ATOM 1096 C C . GLU A 1 131 ? -47.397 10.239 85.238 1.00 77.06 131 GLU A C 1
ATOM 1098 O O . GLU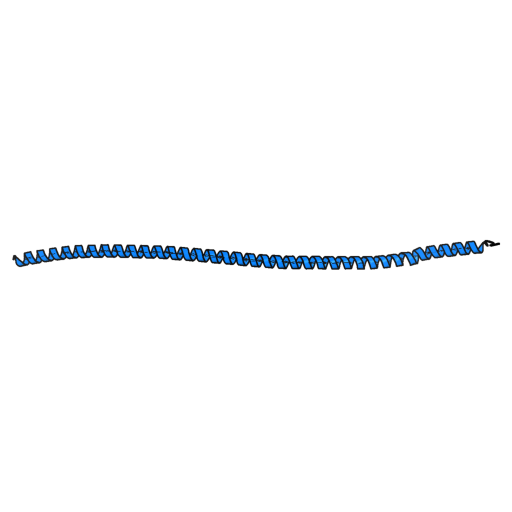 A 1 131 ? -47.978 10.958 86.055 1.00 77.06 131 GLU A O 1
ATOM 1103 N N . LEU A 1 132 ? -48.059 9.341 84.499 1.00 71.69 132 LEU A N 1
ATOM 1104 C CA . LEU A 1 132 ? -49.490 9.078 84.659 1.00 71.69 132 LEU A CA 1
ATOM 1105 C C . LEU A 1 132 ? -49.796 8.419 86.011 1.00 71.69 132 LEU A C 1
ATOM 1107 O O . LEU A 1 132 ? -50.781 8.773 86.655 1.00 71.69 132 LEU A O 1
ATOM 1111 N N . GLU A 1 133 ? -48.956 7.472 86.429 1.00 72.38 133 GLU A N 1
ATOM 1112 C CA . GLU A 1 133 ? -49.086 6.739 87.690 1.00 72.38 133 GLU A CA 1
ATOM 1113 C C . GLU A 1 133 ? -48.895 7.670 88.899 1.00 72.38 133 GLU A C 1
ATOM 1115 O O . GLU A 1 133 ? -49.712 7.659 89.820 1.00 72.38 133 GLU A O 1
ATOM 1120 N N . GLU A 1 134 ? -47.904 8.568 88.855 1.00 73.44 134 GLU A N 1
ATOM 1121 C CA . GLU A 1 134 ? -47.706 9.605 89.881 1.00 73.44 134 GLU A CA 1
ATOM 1122 C C . GLU A 1 134 ? -48.876 10.596 89.960 1.00 73.44 134 GLU A C 1
ATOM 1124 O O . GLU A 1 134 ? -49.257 11.008 91.056 1.00 73.44 134 GLU A O 1
ATOM 1129 N N . LYS A 1 135 ? -49.488 10.958 88.824 1.00 70.94 135 LYS A N 1
ATOM 1130 C CA . LYS A 1 135 ? -50.671 11.838 88.798 1.00 70.94 135 LYS A CA 1
ATOM 1131 C C . LYS A 1 135 ? -51.967 11.170 89.253 1.00 70.94 135 LYS A C 1
ATOM 1133 O O . LYS A 1 135 ? -52.892 11.886 89.620 1.00 70.94 135 LYS A O 1
ATOM 1138 N N . LEU A 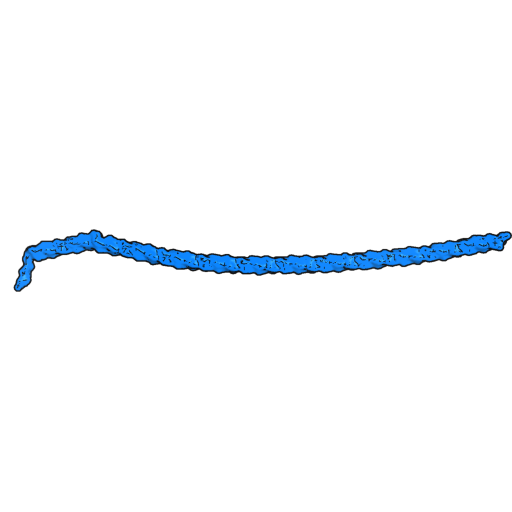1 136 ? -52.062 9.842 89.186 1.00 63.25 136 LEU A N 1
ATOM 1139 C CA . LEU A 1 136 ? -53.218 9.069 89.661 1.00 63.25 136 LEU A CA 1
ATOM 1140 C C . LEU A 1 136 ? -53.130 8.720 91.157 1.00 63.25 136 LEU A C 1
ATOM 1142 O O . LEU A 1 136 ? -54.149 8.388 91.758 1.00 63.25 136 LEU A O 1
ATOM 1146 N N . LEU A 1 137 ? -51.929 8.773 91.744 1.00 57.16 137 LEU A N 1
ATOM 1147 C CA . LEU A 1 137 ? -51.658 8.519 93.167 1.00 57.16 137 LEU A CA 1
ATOM 1148 C C . LEU A 1 137 ? -51.699 9.786 94.050 1.00 57.16 137 LEU A C 1
ATOM 1150 O O . LEU A 1 137 ? -51.523 9.675 95.266 1.00 57.16 137 LEU A O 1
ATOM 1154 N N . GLN A 1 138 ? -51.944 10.961 93.460 1.00 46.12 138 GLN A N 1
ATOM 1155 C CA . GLN A 1 138 ? -52.316 12.208 94.150 1.00 46.12 138 GLN A CA 1
ATOM 1156 C C . GLN A 1 138 ? -53.834 12.395 94.152 1.00 46.12 138 GLN A C 1
ATOM 1158 O O . GLN A 1 138 ? -54.350 12.893 95.179 1.00 46.12 138 GLN A O 1
#

Foldseek 3Di:
DPPPDPVVVVVVVVVVVVCVCCVVPPVVVVVVVVVVVVVVVVVVVVVVVVVVVVVVVVVVVVVVVVVVVVVVVVVVVVVVVVVVVVVVVVVVVVVVVVVVVVVVVVVVVVVVVVVVVVVVVVVVVVVVVVVVVVVVVD